Protein AF-A0AA38GBK7-F1 (afdb_monomer)

Structure (mmCIF, N/CA/C/O backbone):
data_AF-A0AA38GBK7-F1
#
_entry.id   AF-A0AA38GBK7-F1
#
loop_
_atom_site.group_PDB
_atom_site.id
_atom_site.type_symbol
_atom_site.label_atom_id
_atom_site.label_alt_id
_atom_site.label_comp_id
_atom_site.label_asym_id
_atom_site.label_entity_id
_atom_site.label_seq_id
_atom_site.pdbx_PDB_ins_code
_atom_site.Cartn_x
_atom_site.Cartn_y
_atom_site.Cartn_z
_atom_site.occupancy
_atom_site.B_iso_or_equiv
_atom_site.auth_seq_id
_atom_site.auth_comp_id
_atom_site.auth_asym_id
_atom_site.auth_atom_id
_atom_site.pdbx_PDB_model_num
ATOM 1 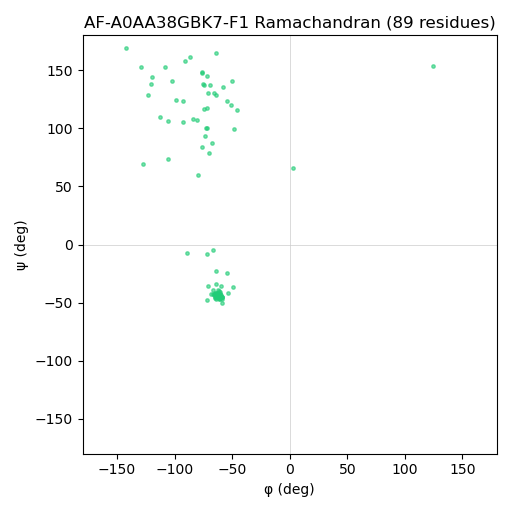N N . GLU A 1 1 ? -27.239 23.853 -23.153 1.00 40.66 1 GLU A N 1
ATOM 2 C CA . GLU A 1 1 ? -25.909 23.219 -23.170 1.00 40.66 1 GLU A CA 1
ATOM 3 C C . GLU A 1 1 ? -26.027 21.870 -22.491 1.00 40.66 1 GLU A C 1
ATOM 5 O O . GLU A 1 1 ? -26.162 21.815 -21.277 1.00 40.66 1 GLU A O 1
ATOM 10 N N . GLU A 1 2 ? -26.106 20.800 -23.277 1.00 44.97 2 GLU A N 1
ATOM 11 C CA . GLU A 1 2 ? -26.116 19.426 -22.769 1.00 44.97 2 GLU A CA 1
ATOM 12 C C . GLU A 1 2 ? -24.682 18.893 -22.749 1.00 44.97 2 GLU A C 1
ATOM 14 O O . GLU A 1 2 ? -23.998 18.886 -23.775 1.00 44.97 2 GLU A O 1
ATOM 19 N N . ALA A 1 3 ? -24.226 18.459 -21.575 1.00 49.66 3 ALA A N 1
ATOM 20 C CA . ALA A 1 3 ? -22.967 17.752 -21.401 1.00 49.66 3 ALA A CA 1
ATOM 21 C C . ALA A 1 3 ? -23.124 16.312 -21.913 1.00 49.66 3 ALA A C 1
ATOM 23 O O . ALA A 1 3 ? -23.916 15.543 -21.373 1.00 49.66 3 ALA A O 1
ATOM 24 N N . LYS A 1 4 ? -22.374 15.938 -22.955 1.00 59.72 4 LYS A N 1
ATOM 25 C CA . LYS A 1 4 ? -22.225 14.531 -23.345 1.00 59.72 4 LYS A CA 1
ATOM 26 C C . LYS A 1 4 ? -21.182 13.879 -22.442 1.00 59.72 4 LYS A C 1
ATOM 28 O O . LYS A 1 4 ? -19.991 14.156 -22.577 1.00 59.72 4 LYS A O 1
ATOM 33 N N . GLU A 1 5 ? -21.644 13.034 -21.530 1.00 54.62 5 GLU A N 1
ATOM 34 C CA . GLU A 1 5 ? -20.809 12.063 -20.825 1.00 54.62 5 GLU A CA 1
ATOM 35 C C . GLU A 1 5 ? -20.257 11.061 -21.854 1.00 54.62 5 GLU A C 1
ATOM 37 O O . GLU A 1 5 ? -21.000 10.548 -22.691 1.00 54.62 5 GLU A O 1
ATOM 42 N N . LEU A 1 6 ? -18.941 10.844 -21.853 1.00 60.94 6 LEU A N 1
ATOM 43 C CA . LEU A 1 6 ? -18.299 9.804 -22.655 1.00 60.94 6 LEU A CA 1
ATOM 44 C C . LEU A 1 6 ? -18.048 8.599 -21.751 1.00 60.94 6 LEU A C 1
ATOM 46 O O . LEU A 1 6 ? -17.378 8.730 -20.725 1.00 60.94 6 LEU A O 1
ATOM 50 N N . ASP A 1 7 ? -18.562 7.439 -22.153 1.00 48.53 7 ASP A N 1
ATOM 51 C CA . ASP A 1 7 ? -18.279 6.163 -21.502 1.00 48.53 7 ASP A CA 1
ATOM 52 C C . ASP A 1 7 ? -16.764 5.878 -21.510 1.00 48.53 7 ASP A C 1
ATOM 54 O O . ASP A 1 7 ? -16.104 6.051 -22.544 1.00 48.53 7 ASP A O 1
ATOM 58 N N . PRO A 1 8 ? -16.169 5.417 -20.394 1.00 52.41 8 PRO A N 1
ATOM 59 C CA . PRO A 1 8 ? -14.793 4.954 -20.405 1.00 52.41 8 PRO A CA 1
ATOM 60 C C . PRO A 1 8 ? -14.728 3.602 -21.125 1.00 52.41 8 PRO A C 1
ATOM 62 O O . PRO A 1 8 ? -15.014 2.559 -20.538 1.00 52.41 8 PRO A O 1
ATOM 65 N N . VAL A 1 9 ? -14.315 3.612 -22.395 1.00 50.59 9 VAL A N 1
ATOM 66 C CA . VAL A 1 9 ? -13.931 2.399 -23.133 1.00 50.59 9 VAL A CA 1
ATOM 67 C C . VAL A 1 9 ? -12.644 1.858 -22.512 1.00 50.59 9 VAL A C 1
ATOM 69 O O . VAL A 1 9 ? -11.532 2.210 -22.900 1.00 50.59 9 VAL A O 1
ATOM 72 N N . VAL A 1 10 ? -12.806 1.031 -21.486 1.00 53.66 10 VAL A N 1
ATOM 73 C CA . VAL A 1 10 ? -11.761 0.155 -20.9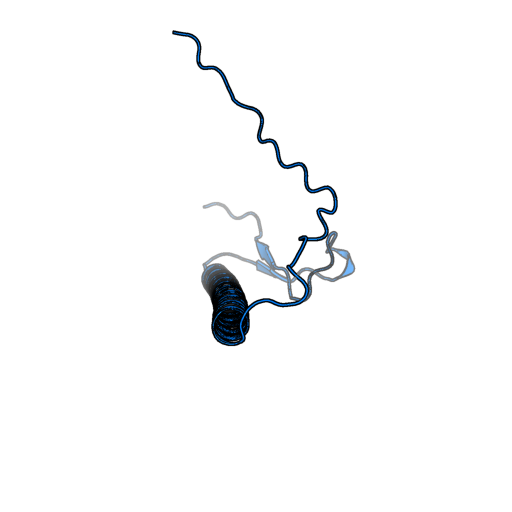66 1.00 53.66 10 VAL A CA 1
ATOM 74 C C . VAL A 1 10 ? -12.117 -1.257 -21.409 1.00 53.66 10 VAL A C 1
ATOM 76 O O . VAL A 1 10 ? -12.550 -2.084 -20.610 1.00 53.66 10 VAL A O 1
ATOM 79 N N . ASP A 1 11 ? -11.931 -1.532 -22.699 1.00 38.09 11 ASP A N 1
ATOM 80 C CA . ASP A 1 11 ? -11.862 -2.907 -23.183 1.00 38.09 11 ASP A CA 1
ATOM 81 C C . ASP A 1 11 ? -10.489 -3.479 -22.810 1.00 38.09 11 ASP A C 1
ATOM 83 O O . ASP A 1 11 ? -9.517 -3.457 -23.562 1.00 38.09 11 ASP A O 1
ATOM 87 N N . CYS A 1 12 ? -10.406 -3.975 -21.576 1.00 38.09 12 CYS A N 1
ATOM 88 C CA . CYS A 1 12 ? -9.340 -4.851 -21.100 1.00 38.09 12 CYS A CA 1
ATOM 89 C C . CYS A 1 12 ? -9.602 -6.288 -21.577 1.00 38.09 12 CYS A C 1
ATOM 91 O O . CYS A 1 12 ? -9.764 -7.200 -20.768 1.00 38.09 12 CYS A O 1
ATOM 93 N N . SER A 1 13 ? -9.664 -6.508 -22.886 1.00 43.50 13 SER A N 1
ATOM 94 C CA . SER A 1 13 ? -9.659 -7.852 -23.464 1.00 43.50 13 SER A CA 1
ATOM 95 C C . SER A 1 13 ? -8.295 -8.097 -24.085 1.00 43.50 13 SER A C 1
ATOM 97 O O . SER A 1 13 ? -7.986 -7.493 -25.103 1.00 43.50 13 SER A O 1
ATOM 99 N N . GLU A 1 14 ? -7.489 -8.929 -23.418 1.00 48.94 14 GLU A N 1
ATOM 100 C CA . GLU A 1 14 ? -6.239 -9.571 -23.859 1.00 48.94 14 GLU A CA 1
ATOM 101 C C . GLU A 1 14 ? -5.729 -9.206 -25.265 1.00 48.94 14 GLU A C 1
ATOM 103 O O . GLU A 1 14 ? -5.590 -10.055 -26.147 1.00 48.94 14 GLU A O 1
ATOM 108 N N . GLU A 1 15 ? -5.330 -7.954 -25.474 1.00 45.56 15 GLU A N 1
ATOM 109 C CA . GLU A 1 15 ? -4.432 -7.644 -26.567 1.00 45.56 15 GLU A CA 1
ATOM 110 C C . GLU A 1 15 ? -3.073 -8.177 -26.135 1.00 45.56 15 GLU A C 1
ATOM 112 O O . GLU A 1 15 ? -2.304 -7.522 -25.425 1.00 45.56 15 GLU A O 1
ATOM 117 N N . LYS A 1 16 ? -2.774 -9.421 -26.531 1.00 51.84 16 LYS A N 1
ATOM 118 C CA . LYS A 1 16 ? -1.390 -9.859 -26.685 1.00 51.84 16 LYS A CA 1
ATOM 119 C C . LYS A 1 16 ? -0.716 -8.775 -27.506 1.00 51.84 16 LYS A C 1
ATOM 121 O O . LYS A 1 16 ? -0.890 -8.737 -28.721 1.00 51.84 16 LYS A O 1
ATOM 126 N N . ALA A 1 17 ? 0.010 -7.890 -26.826 1.00 57.06 17 ALA A N 1
ATOM 127 C CA . ALA A 1 17 ? 0.819 -6.878 -27.464 1.00 57.06 17 ALA A CA 1
ATOM 128 C C . ALA A 1 17 ? 1.586 -7.592 -28.575 1.00 57.06 17 ALA A C 1
ATOM 130 O O . ALA A 1 17 ? 2.354 -8.519 -28.300 1.00 57.06 17 ALA A O 1
ATOM 131 N N . ILE A 1 18 ? 1.314 -7.226 -29.828 1.00 60.62 18 ILE A N 1
ATOM 132 C CA . ILE A 1 18 ? 2.064 -7.713 -30.980 1.00 60.62 18 ILE A CA 1
ATOM 133 C C . ILE A 1 18 ? 3.430 -7.044 -30.849 1.00 60.62 18 ILE A C 1
ATOM 135 O O . ILE A 1 18 ? 3.702 -5.998 -31.430 1.00 60.62 18 ILE A O 1
ATOM 139 N N . VAL A 1 19 ? 4.267 -7.583 -29.964 1.00 63.00 19 VAL A N 1
ATOM 140 C CA . VAL A 1 19 ? 5.648 -7.157 -29.820 1.00 63.00 19 VAL A CA 1
ATOM 141 C C . VAL A 1 19 ? 6.338 -7.686 -31.071 1.00 63.00 19 VAL A C 1
ATOM 143 O O . VAL A 1 19 ? 6.354 -8.905 -31.262 1.00 63.00 19 VAL A O 1
ATOM 146 N N . PRO A 1 20 ? 6.892 -6.822 -31.939 1.00 67.38 20 PRO A N 1
ATOM 147 C CA . PRO A 1 20 ? 7.670 -7.292 -33.072 1.00 67.38 20 PRO A CA 1
ATOM 148 C C . PRO A 1 20 ? 8.764 -8.212 -32.532 1.00 67.38 20 PRO A C 1
ATOM 150 O O . PRO A 1 20 ? 9.528 -7.818 -31.643 1.00 67.38 20 PRO A O 1
ATOM 153 N N . SER A 1 21 ? 8.809 -9.447 -33.031 1.00 68.25 21 SER A N 1
ATOM 154 C CA . SER A 1 21 ? 9.718 -10.497 -32.555 1.00 68.25 21 SER A CA 1
ATOM 155 C C . SER A 1 21 ? 11.185 -10.054 -32.587 1.00 68.25 21 SER A C 1
ATOM 157 O O . SER A 1 21 ? 11.985 -10.499 -31.760 1.00 68.25 21 SER A O 1
ATOM 159 N N . ASP A 1 22 ? 11.522 -9.087 -33.448 1.00 72.94 22 ASP A N 1
ATOM 160 C CA . ASP A 1 22 ? 12.860 -8.524 -33.537 1.00 72.94 22 ASP A CA 1
ATOM 161 C C . ASP A 1 22 ? 12.918 -6.991 -33.433 1.00 72.94 22 ASP A C 1
ATOM 163 O O . ASP A 1 22 ? 13.227 -6.263 -34.374 1.00 72.94 22 ASP A O 1
ATOM 167 N N . LEU A 1 23 ? 12.631 -6.465 -32.238 1.00 81.31 23 LEU A N 1
ATOM 168 C CA . LEU A 1 23 ? 12.979 -5.080 -31.916 1.00 81.31 23 LEU A CA 1
ATOM 169 C C . LEU A 1 23 ? 14.508 -4.909 -31.782 1.00 81.31 23 LEU A C 1
ATOM 171 O O . LEU A 1 23 ? 15.152 -5.701 -31.079 1.00 81.31 23 LEU A O 1
ATOM 175 N N . PRO A 1 24 ? 15.094 -3.826 -32.329 1.00 90.69 24 PRO A N 1
ATOM 176 C CA . PRO A 1 24 ? 16.495 -3.486 -32.113 1.00 90.69 24 PRO A CA 1
ATOM 177 C C . PRO A 1 24 ? 16.876 -3.486 -30.627 1.00 90.69 24 PRO A C 1
ATOM 179 O O . PRO A 1 24 ? 16.142 -2.970 -29.777 1.00 90.69 24 PRO A O 1
ATOM 182 N N . ARG A 1 25 ? 18.076 -3.989 -30.301 1.00 88.06 25 ARG A N 1
ATOM 183 C CA . ARG A 1 25 ? 18.586 -4.117 -28.916 1.00 88.06 25 ARG A CA 1
ATOM 184 C C . ARG A 1 25 ? 18.448 -2.832 -28.092 1.00 88.06 25 ARG A C 1
ATOM 186 O O . ARG A 1 25 ? 18.156 -2.884 -26.898 1.00 88.06 25 ARG A O 1
ATOM 193 N N . ARG A 1 26 ? 18.634 -1.668 -28.723 1.00 90.12 26 ARG A N 1
ATOM 194 C CA . ARG A 1 26 ? 18.484 -0.353 -28.076 1.00 90.12 26 ARG A CA 1
ATOM 195 C C . ARG A 1 26 ? 17.056 -0.110 -27.578 1.00 90.12 26 ARG A C 1
ATOM 197 O O . ARG A 1 26 ? 16.896 0.448 -26.498 1.00 90.12 26 ARG A O 1
ATOM 204 N N . ILE A 1 27 ? 16.045 -0.529 -28.338 1.00 89.88 27 ILE A N 1
ATOM 205 C CA . ILE A 1 27 ? 14.631 -0.383 -27.975 1.00 89.88 27 ILE A CA 1
ATOM 206 C C . ILE A 1 27 ? 14.293 -1.351 -26.841 1.00 89.88 27 ILE A C 1
ATOM 208 O O . ILE A 1 27 ? 13.802 -0.897 -25.814 1.00 89.88 27 ILE A O 1
ATOM 212 N N . LYS A 1 28 ? 14.683 -2.631 -26.962 1.00 90.31 28 LYS A N 1
ATOM 213 C CA . LYS A 1 28 ? 14.517 -3.651 -25.904 1.00 90.31 28 LYS A CA 1
ATOM 214 C C . LYS A 1 28 ? 15.113 -3.197 -24.561 1.00 90.31 28 LYS A C 1
ATOM 216 O O . LYS A 1 28 ? 14.504 -3.359 -23.510 1.00 90.31 28 LYS A O 1
ATOM 221 N N . LYS A 1 29 ? 16.297 -2.571 -24.588 1.00 91.75 29 LYS A N 1
ATOM 222 C CA . LYS A 1 29 ? 16.937 -2.029 -23.378 1.00 91.75 29 LYS A CA 1
ATOM 223 C C . LYS A 1 29 ? 16.149 -0.864 -22.773 1.00 91.75 29 LYS A C 1
AT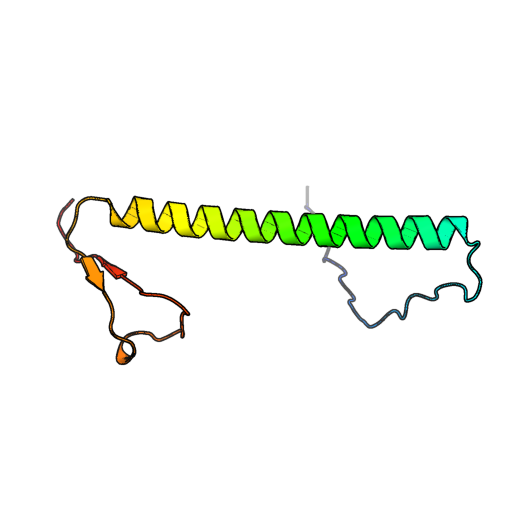OM 225 O O . LYS A 1 29 ? 16.015 -0.796 -21.556 1.00 91.75 29 LYS A O 1
ATOM 230 N N . LYS A 1 30 ? 15.648 0.055 -23.605 1.00 93.81 30 LYS A N 1
ATOM 231 C CA . LYS A 1 30 ? 14.850 1.200 -23.141 1.00 93.81 30 LYS A CA 1
ATOM 232 C C . LYS A 1 30 ? 13.517 0.757 -22.544 1.00 93.81 30 LYS A C 1
ATOM 234 O O . LYS A 1 30 ? 13.156 1.250 -21.484 1.00 93.81 30 LYS A O 1
ATOM 239 N N . THR A 1 31 ? 12.819 -0.180 -23.183 1.00 92.44 31 THR A N 1
ATOM 240 C CA . THR A 1 31 ? 11.548 -0.708 -22.669 1.00 92.44 31 THR A CA 1
ATOM 241 C C . THR A 1 31 ? 11.751 -1.452 -21.354 1.00 92.44 31 THR A C 1
ATOM 243 O O . THR A 1 31 ? 11.038 -1.175 -20.397 1.00 92.44 31 THR A O 1
ATOM 246 N N . ALA A 1 32 ? 12.768 -2.314 -21.255 1.00 92.62 32 ALA A N 1
ATOM 247 C CA . ALA A 1 32 ? 13.096 -2.999 -20.004 1.00 92.62 32 ALA A CA 1
ATOM 248 C C . ALA A 1 32 ? 13.431 -2.014 -18.869 1.00 92.62 32 ALA A C 1
ATOM 250 O O . ALA A 1 32 ? 12.948 -2.174 -17.750 1.00 92.62 32 ALA A O 1
ATOM 251 N N . ALA A 1 33 ? 14.214 -0.969 -19.160 1.00 95.19 33 ALA A N 1
ATOM 252 C CA . ALA A 1 33 ? 14.522 0.075 -18.184 1.00 95.19 33 ALA A CA 1
ATOM 253 C C . ALA A 1 33 ? 13.262 0.839 -17.735 1.00 95.19 33 ALA A C 1
ATOM 255 O O . ALA A 1 33 ? 13.087 1.056 -16.540 1.00 95.19 33 ALA A O 1
ATOM 256 N N . ALA A 1 34 ? 12.367 1.186 -18.666 1.00 96.06 34 ALA A N 1
ATOM 257 C CA . ALA A 1 34 ? 11.118 1.879 -18.355 1.00 96.06 34 ALA A CA 1
ATOM 258 C C . ALA A 1 34 ? 10.167 1.026 -17.497 1.00 96.06 34 ALA A C 1
ATOM 260 O O . ALA A 1 34 ? 9.589 1.534 -16.538 1.00 96.06 34 ALA A O 1
ATOM 261 N N . TYR A 1 35 ? 10.031 -0.271 -17.792 1.00 96.69 35 TYR A N 1
ATOM 262 C CA . TYR A 1 35 ? 9.217 -1.178 -16.977 1.00 96.69 35 TYR A CA 1
ATOM 263 C C . TYR A 1 35 ? 9.776 -1.346 -15.567 1.00 96.69 35 TYR A C 1
ATOM 265 O O . TYR A 1 35 ? 9.016 -1.281 -14.603 1.00 96.69 35 TYR A O 1
ATOM 273 N N . LYS A 1 36 ? 11.100 -1.483 -15.441 1.00 97.44 36 LYS A N 1
ATOM 274 C CA . LYS A 1 36 ? 11.766 -1.541 -14.137 1.00 97.44 36 LYS A CA 1
ATOM 275 C C . LYS A 1 36 ? 11.526 -0.263 -13.329 1.00 97.44 36 LYS A C 1
ATOM 277 O O . LYS A 1 36 ? 11.151 -0.330 -12.165 1.00 97.44 36 LYS A O 1
ATOM 282 N N . GLU A 1 37 ? 11.683 0.903 -13.951 1.00 97.25 37 GLU A N 1
ATOM 283 C CA . GLU A 1 37 ? 11.419 2.181 -13.285 1.00 97.25 37 GLU A CA 1
ATOM 284 C C . GLU A 1 37 ? 9.951 2.310 -12.848 1.00 97.25 37 GLU A C 1
ATOM 286 O O . GLU A 1 37 ? 9.655 2.801 -11.757 1.00 97.25 37 GLU A O 1
ATOM 291 N N . LEU A 1 38 ? 9.012 1.856 -13.679 1.00 97.75 38 LEU A N 1
ATOM 292 C CA . LEU A 1 38 ? 7.589 1.857 -13.352 1.00 97.75 38 LEU A CA 1
ATOM 293 C C . LEU A 1 38 ? 7.279 0.944 -12.160 1.00 97.75 38 LEU A C 1
ATOM 295 O O . LEU A 1 38 ? 6.509 1.334 -11.281 1.00 97.75 38 LEU A O 1
ATOM 299 N N . GLU A 1 39 ? 7.888 -0.237 -12.101 1.00 97.38 39 GLU A N 1
ATOM 300 C CA . GLU A 1 39 ? 7.782 -1.144 -10.958 1.00 97.38 39 GLU A CA 1
ATOM 301 C C . GLU A 1 39 ? 8.345 -0.505 -9.681 1.00 97.38 39 GLU A C 1
ATOM 303 O O . GLU A 1 39 ? 7.667 -0.477 -8.653 1.00 97.38 39 GLU A O 1
ATOM 308 N N . GLU A 1 40 ? 9.531 0.102 -9.753 1.00 98.12 40 GLU A N 1
ATOM 309 C CA . GLU A 1 40 ? 10.147 0.811 -8.625 1.00 98.12 40 GLU A CA 1
ATOM 310 C C . GLU A 1 40 ? 9.280 1.981 -8.134 1.00 98.12 40 GLU A C 1
ATOM 312 O O . GLU A 1 40 ? 9.124 2.180 -6.926 1.00 98.12 40 GLU A O 1
ATOM 317 N N . ARG A 1 41 ? 8.666 2.743 -9.049 1.00 98.19 41 ARG A N 1
ATOM 318 C CA . ARG A 1 41 ? 7.722 3.816 -8.699 1.00 98.19 41 ARG A CA 1
ATOM 319 C C . ARG A 1 41 ? 6.482 3.264 -8.006 1.00 98.19 41 ARG A C 1
ATOM 321 O O . ARG A 1 41 ? 6.100 3.798 -6.966 1.00 98.19 41 ARG A O 1
ATOM 328 N N . LYS A 1 42 ? 5.879 2.195 -8.536 1.00 98.12 42 LYS A N 1
ATOM 329 C CA . LYS A 1 42 ? 4.722 1.532 -7.912 1.00 98.12 42 LYS A CA 1
ATOM 330 C C . LYS A 1 42 ? 5.059 1.033 -6.510 1.00 98.12 42 LYS A C 1
ATOM 332 O O . LYS A 1 42 ? 4.301 1.288 -5.576 1.00 98.12 42 LYS A O 1
ATOM 337 N N . LYS A 1 43 ? 6.217 0.389 -6.351 1.00 98.19 43 LYS A N 1
ATOM 338 C CA . LYS A 1 43 ? 6.707 -0.089 -5.056 1.00 98.19 43 LYS A CA 1
ATOM 339 C C . LYS A 1 43 ? 6.852 1.060 -4.058 1.00 98.19 43 LYS A C 1
ATOM 341 O O . LYS A 1 43 ? 6.280 0.988 -2.975 1.00 98.19 43 LYS A O 1
ATOM 346 N N . ARG A 1 44 ? 7.523 2.148 -4.450 1.00 98.12 44 ARG A N 1
ATOM 347 C CA . ARG A 1 44 ? 7.716 3.327 -3.593 1.00 98.12 44 ARG A CA 1
ATOM 348 C C . ARG A 1 44 ? 6.390 3.961 -3.175 1.00 98.12 44 ARG A C 1
ATOM 350 O O . ARG A 1 44 ? 6.227 4.330 -2.019 1.00 98.12 44 ARG A O 1
ATOM 357 N N . VAL A 1 45 ? 5.434 4.085 -4.098 1.00 98.06 45 VAL A N 1
ATOM 358 C CA . VAL A 1 45 ? 4.101 4.623 -3.784 1.00 98.06 45 VAL A CA 1
ATOM 359 C C . VAL A 1 45 ? 3.390 3.741 -2.761 1.00 98.06 45 VAL A C 1
ATOM 361 O O . VAL A 1 45 ? 2.873 4.266 -1.779 1.00 98.06 45 VAL A O 1
ATOM 364 N N . ASN A 1 46 ? 3.412 2.420 -2.942 1.00 98.00 46 ASN A N 1
ATOM 365 C CA . ASN A 1 46 ? 2.793 1.488 -2.001 1.00 98.00 46 ASN A CA 1
ATOM 366 C C . ASN A 1 46 ? 3.448 1.551 -0.608 1.00 98.00 46 ASN A C 1
ATOM 368 O O . ASN A 1 46 ? 2.755 1.617 0.403 1.00 98.00 46 ASN A O 1
ATOM 372 N N . GLU A 1 47 ? 4.781 1.595 -0.541 1.00 97.62 47 GLU A N 1
ATOM 373 C CA . GLU A 1 47 ? 5.523 1.761 0.718 1.00 97.62 47 GLU A CA 1
ATOM 374 C C . GLU A 1 47 ? 5.136 3.061 1.436 1.00 97.62 47 GLU A C 1
ATOM 376 O O . GLU A 1 47 ? 4.841 3.046 2.633 1.00 97.62 47 GLU A O 1
ATOM 381 N N . MET A 1 48 ? 5.054 4.174 0.701 1.00 97.94 48 MET A N 1
ATOM 382 C CA . MET A 1 48 ? 4.632 5.464 1.250 1.00 97.94 48 MET A CA 1
ATOM 383 C C . MET A 1 48 ? 3.176 5.446 1.721 1.00 97.94 48 MET A C 1
ATOM 385 O O . MET A 1 48 ? 2.877 5.953 2.800 1.00 97.94 48 MET A O 1
ATOM 389 N N . GLN A 1 49 ? 2.266 4.841 0.956 1.00 97.25 49 GLN A N 1
ATOM 390 C CA . GLN A 1 49 ? 0.863 4.688 1.349 1.00 97.25 49 GLN A CA 1
ATOM 391 C C . GLN A 1 49 ? 0.724 3.863 2.631 1.00 97.25 49 GLN A C 1
ATOM 393 O O . GLN A 1 49 ? -0.040 4.239 3.520 1.00 97.25 49 GLN A O 1
ATOM 398 N N . ASN A 1 50 ? 1.485 2.775 2.753 1.00 95.81 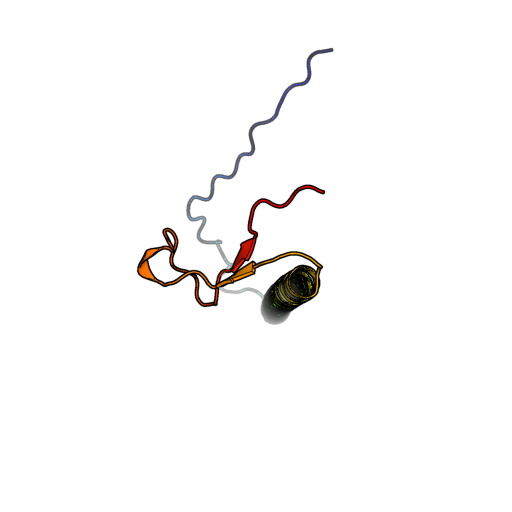50 ASN A N 1
ATOM 399 C CA . ASN A 1 50 ? 1.507 1.951 3.958 1.00 95.81 50 ASN A CA 1
ATOM 400 C C . ASN A 1 50 ? 2.042 2.739 5.158 1.00 95.81 50 ASN A C 1
ATOM 402 O O . ASN A 1 50 ? 1.404 2.755 6.207 1.00 95.81 50 ASN A O 1
ATOM 406 N N . MET A 1 51 ? 3.141 3.476 4.985 1.00 97.12 51 MET A N 1
ATOM 407 C CA . MET A 1 51 ? 3.706 4.312 6.045 1.00 97.12 51 MET A CA 1
ATOM 408 C C . MET A 1 51 ? 2.727 5.396 6.507 1.00 97.12 51 MET A C 1
ATOM 410 O O . MET A 1 51 ? 2.550 5.594 7.707 1.00 97.12 51 MET A O 1
ATOM 414 N N . VAL A 1 52 ? 2.060 6.083 5.576 1.00 96.94 52 VAL A N 1
ATOM 415 C CA . VAL A 1 52 ? 1.051 7.099 5.908 1.00 96.94 52 VAL A CA 1
ATOM 416 C C . VAL A 1 52 ? -0.119 6.473 6.666 1.00 96.94 52 VAL A C 1
ATOM 418 O O . VAL A 1 52 ? -0.533 7.034 7.679 1.00 96.94 52 VAL A O 1
ATOM 421 N N . ARG A 1 53 ? -0.607 5.306 6.227 1.00 93.94 53 ARG A N 1
ATOM 422 C CA . ARG A 1 53 ? -1.689 4.568 6.900 1.00 93.94 53 ARG A CA 1
ATOM 423 C C . ARG A 1 53 ? -1.307 4.174 8.331 1.00 93.94 53 ARG A C 1
ATOM 425 O O . ARG A 1 53 ? -2.102 4.339 9.254 1.00 93.94 53 ARG A O 1
ATOM 432 N N . ASP A 1 54 ? -0.082 3.704 8.534 1.00 93.62 54 ASP A N 1
ATOM 433 C CA . ASP A 1 54 ? 0.409 3.330 9.861 1.00 93.62 54 ASP A CA 1
ATOM 434 C C . ASP A 1 54 ? 0.579 4.555 10.764 1.00 93.62 54 ASP A C 1
ATOM 436 O O . ASP A 1 54 ? 0.206 4.535 11.940 1.00 93.62 54 ASP A O 1
ATOM 440 N N . MET A 1 55 ? 1.120 5.648 10.222 1.00 95.81 55 MET A N 1
ATOM 441 C CA . MET A 1 55 ? 1.308 6.894 10.961 1.00 95.81 55 MET A CA 1
ATOM 442 C C . MET A 1 55 ? -0.026 7.549 11.329 1.00 95.81 55 MET A C 1
ATOM 444 O O . MET A 1 55 ? -0.159 8.043 12.452 1.00 95.81 55 MET A O 1
ATOM 448 N N . SER A 1 56 ? -1.025 7.522 10.441 1.00 93.88 56 SER A N 1
ATOM 449 C CA . SER A 1 56 ? -2.364 8.039 10.739 1.00 93.88 56 SER A CA 1
ATOM 450 C C . SER A 1 56 ? -3.034 7.227 11.844 1.00 93.88 56 SER A C 1
ATOM 452 O O . SER A 1 56 ? -3.502 7.814 12.818 1.00 93.88 56 SER A O 1
ATOM 454 N N . LEU A 1 57 ? -2.976 5.891 11.772 1.00 91.06 57 LEU A N 1
ATOM 455 C CA . LEU A 1 57 ? -3.502 5.014 12.819 1.00 91.06 57 LEU A CA 1
ATOM 456 C C . LEU A 1 57 ? -2.831 5.286 14.171 1.00 91.06 57 LEU A C 1
ATOM 458 O O . LEU A 1 57 ? -3.512 5.436 15.185 1.00 91.06 57 LEU A O 1
ATOM 462 N N . ARG A 1 58 ? -1.496 5.390 14.208 1.00 92.44 58 ARG A N 1
ATOM 463 C CA . ARG A 1 58 ? -0.756 5.715 15.442 1.00 92.44 58 ARG A CA 1
ATOM 464 C C . ARG A 1 58 ? -1.200 7.056 16.018 1.00 92.44 58 ARG A C 1
ATOM 466 O O . ARG A 1 58 ? -1.463 7.141 17.217 1.00 92.44 58 ARG A O 1
ATOM 473 N N . LYS A 1 59 ? -1.329 8.080 15.171 1.00 94.44 59 LYS A N 1
ATOM 474 C CA . LYS A 1 59 ? -1.776 9.418 15.576 1.00 94.44 59 LYS A CA 1
ATOM 475 C C . LYS A 1 59 ? -3.192 9.396 16.150 1.00 94.44 59 LYS A C 1
ATOM 477 O O . LYS A 1 59 ? -3.422 9.981 17.205 1.00 94.44 59 LYS A O 1
ATOM 482 N N . GLU A 1 60 ? -4.121 8.701 15.501 1.00 91.50 60 GLU A N 1
ATOM 483 C CA . GLU A 1 60 ? -5.496 8.544 15.989 1.00 91.50 60 GLU A CA 1
ATOM 484 C C . GLU A 1 60 ? -5.542 7.800 17.325 1.00 91.50 60 GLU A C 1
ATOM 486 O O . GLU A 1 60 ? -6.247 8.208 18.246 1.00 91.50 60 GLU A O 1
ATOM 491 N N . LEU A 1 61 ? -4.740 6.744 17.477 1.00 91.81 61 LEU A N 1
ATOM 492 C CA . LEU A 1 61 ? -4.643 5.999 18.727 1.00 91.81 61 LEU A CA 1
ATOM 493 C C . LEU A 1 61 ? -4.076 6.849 19.871 1.00 91.81 61 LEU A C 1
ATOM 495 O O . LEU A 1 61 ? -4.487 6.654 21.013 1.00 91.81 61 LEU A O 1
ATOM 499 N N . MET A 1 62 ? -3.159 7.774 19.609 1.00 91.31 62 MET A N 1
ATOM 500 C CA . MET A 1 62 ? -2.639 8.690 20.633 1.00 91.31 62 MET A CA 1
ATOM 501 C C . MET A 1 62 ? -3.652 9.768 21.060 1.00 91.31 62 MET A C 1
ATOM 503 O O . MET A 1 62 ? -3.394 10.496 22.018 1.00 91.31 62 MET A O 1
ATOM 507 N N . GLY A 1 63 ? -4.796 9.878 20.376 1.00 88.69 63 GLY A N 1
ATOM 508 C CA . GLY A 1 63 ? -5.877 10.792 20.732 1.00 88.69 63 GLY A CA 1
ATOM 509 C C . GLY A 1 63 ? -6.536 10.481 22.084 1.00 88.69 63 GLY A C 1
ATOM 510 O O . GLY A 1 63 ? -6.385 9.402 22.658 1.00 88.69 63 GLY A O 1
ATOM 511 N N . LYS A 1 64 ? -7.295 11.457 22.595 1.00 84.69 64 LYS A N 1
ATOM 512 C CA . LYS A 1 64 ? -8.104 11.314 23.816 1.00 84.69 64 LYS A CA 1
ATOM 513 C C . LYS A 1 64 ? -9.375 10.505 23.523 1.00 84.69 64 LYS A C 1
ATOM 515 O O . LYS A 1 64 ? -9.934 10.606 22.435 1.00 84.69 64 LYS A O 1
ATOM 520 N N . GLY A 1 65 ? -9.839 9.753 24.518 1.00 87.62 65 GLY A N 1
ATOM 521 C CA . GLY A 1 65 ? -11.053 8.934 24.453 1.00 87.62 65 GLY A CA 1
ATOM 522 C C . GLY A 1 65 ? -10.787 7.468 24.796 1.00 87.62 65 GLY A C 1
ATOM 523 O O . GLY A 1 65 ? -9.672 6.957 24.648 1.00 87.62 65 GLY A O 1
ATOM 524 N N . ARG A 1 66 ? -11.805 6.759 25.287 1.00 89.50 66 ARG A N 1
ATOM 525 C CA . ARG A 1 66 ? -11.650 5.355 25.700 1.00 89.50 66 ARG A CA 1
ATOM 526 C C . ARG A 1 66 ? -11.780 4.397 24.506 1.00 89.50 66 ARG A C 1
ATOM 528 O O . ARG A 1 66 ? -12.881 4.162 24.003 1.00 89.50 66 ARG A O 1
ATOM 535 N N . LYS A 1 67 ? -10.665 3.792 24.066 1.00 92.00 67 LYS A N 1
ATOM 536 C CA . LYS A 1 67 ? -10.648 2.644 23.120 1.00 92.00 67 LYS A CA 1
ATOM 537 C C . LYS A 1 67 ? -10.684 1.315 23.841 1.00 92.00 67 LYS A C 1
ATOM 539 O O . LYS A 1 67 ? -10.186 1.179 24.956 1.00 92.00 67 LYS A O 1
ATOM 544 N N . ARG A 1 68 ? -11.123 0.298 23.105 1.00 92.19 68 ARG A N 1
ATOM 545 C CA . ARG A 1 68 ? -10.708 -1.091 23.320 1.00 92.19 68 ARG A CA 1
ATOM 546 C C . ARG A 1 68 ? -10.227 -1.721 22.011 1.00 92.19 68 ARG A C 1
ATOM 548 O O . ARG A 1 68 ? -10.683 -1.321 20.940 1.00 92.19 68 ARG A O 1
ATOM 555 N N . LYS A 1 69 ? -9.338 -2.709 22.114 1.00 91.88 69 LYS A N 1
ATOM 556 C CA . LYS A 1 69 ? -8.976 -3.599 21.003 1.00 91.88 69 LYS A CA 1
ATOM 557 C C . LYS A 1 69 ? -10.133 -4.585 20.765 1.00 91.88 69 LYS A C 1
ATOM 559 O O . LYS A 1 69 ? -10.747 -5.039 21.736 1.00 91.88 69 LYS A O 1
ATOM 564 N N . LEU A 1 70 ? -10.478 -4.839 19.506 1.00 92.19 70 LEU A N 1
ATOM 565 C CA . LEU A 1 70 ? -11.445 -5.872 19.124 1.00 92.19 70 LEU A CA 1
ATOM 566 C C . LEU A 1 70 ? -10.787 -7.255 19.216 1.00 92.19 70 LEU A C 1
ATOM 568 O O . LEU A 1 70 ? -9.573 -7.376 19.032 1.00 92.19 70 LEU A O 1
ATOM 572 N N . ARG A 1 71 ? -11.581 -8.276 19.541 1.00 90.44 71 ARG A N 1
ATOM 573 C CA . ARG A 1 71 ? -11.160 -9.684 19.439 1.00 90.44 71 ARG A CA 1
ATOM 574 C C . ARG A 1 71 ? -11.424 -10.199 18.028 1.00 90.44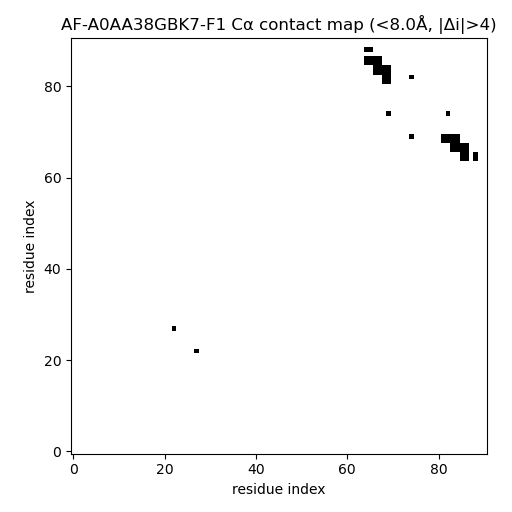 71 ARG A C 1
ATOM 576 O O . ARG A 1 71 ? -12.256 -9.623 17.335 1.00 90.44 71 ARG A O 1
ATOM 583 N N . ASP A 1 72 ? -10.774 -11.292 17.651 1.00 85.31 72 ASP A N 1
ATOM 584 C CA . ASP A 1 72 ? -10.874 -11.851 16.298 1.00 85.31 72 ASP A CA 1
ATOM 585 C C . ASP A 1 72 ? -12.318 -12.244 15.932 1.00 85.31 72 ASP A C 1
ATOM 587 O O . ASP A 1 72 ? -12.756 -11.958 14.824 1.00 85.31 72 ASP A O 1
ATOM 591 N N . ASP A 1 73 ? -13.107 -12.739 16.894 1.00 87.06 73 ASP A N 1
ATOM 592 C CA . ASP A 1 73 ? -14.532 -13.074 16.699 1.00 87.06 73 ASP A CA 1
ATOM 593 C C . ASP A 1 73 ? -15.422 -11.859 16.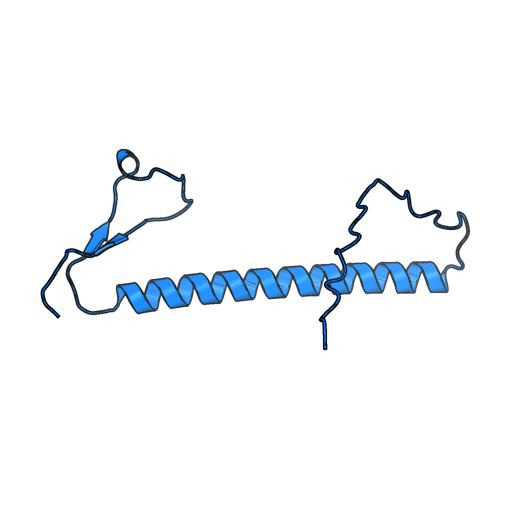368 1.00 87.06 73 ASP A C 1
ATOM 595 O O . ASP A 1 73 ? -16.512 -11.999 15.819 1.00 87.06 73 ASP A O 1
ATOM 599 N N . GLU A 1 74 ? -14.989 -10.645 16.726 1.00 87.50 74 GLU A N 1
ATOM 600 C CA . GLU A 1 74 ? -15.725 -9.403 16.451 1.00 87.50 74 GLU A CA 1
ATOM 601 C C . GLU A 1 74 ? -15.349 -8.795 15.083 1.00 87.50 74 GLU A C 1
ATOM 603 O O . GLU A 1 74 ? -15.948 -7.798 14.664 1.00 87.50 74 GLU A O 1
ATOM 608 N N . ILE A 1 75 ? -14.334 -9.342 14.402 1.00 87.69 75 ILE A N 1
ATOM 609 C CA . ILE A 1 75 ? -13.789 -8.819 13.148 1.00 87.69 75 ILE A CA 1
ATOM 610 C C . ILE A 1 75 ? -14.499 -9.496 11.969 1.00 87.69 75 ILE A C 1
ATOM 612 O O . ILE A 1 75 ? -14.222 -10.636 11.622 1.00 87.69 75 ILE A O 1
ATOM 616 N N . VAL A 1 76 ? -15.396 -8.758 11.312 1.00 84.81 76 VAL A N 1
ATOM 617 C CA . VAL A 1 76 ? -16.145 -9.254 10.138 1.00 84.81 76 VAL A CA 1
ATOM 618 C C . VAL A 1 76 ? -15.247 -9.402 8.905 1.00 84.81 76 VAL A C 1
ATOM 620 O O . VAL A 1 76 ? -15.427 -10.320 8.112 1.00 84.81 76 VAL A O 1
ATOM 623 N N . VAL A 1 77 ? -14.275 -8.498 8.739 1.00 84.94 77 VAL A N 1
ATOM 624 C CA . VAL A 1 77 ? -13.323 -8.518 7.620 1.00 84.94 77 VAL A CA 1
ATOM 625 C C . VAL A 1 77 ? -11.935 -8.832 8.166 1.00 84.94 77 VAL A C 1
ATOM 627 O O . VAL A 1 77 ? -11.354 -7.966 8.834 1.00 84.94 77 VAL A O 1
ATOM 630 N N . PRO A 1 78 ? -11.390 -10.034 7.893 1.00 85.75 78 PRO A N 1
ATOM 631 C CA . PRO A 1 78 ? -10.072 -10.427 8.366 1.00 85.75 78 PRO A CA 1
ATOM 632 C C . PRO A 1 78 ? -9.039 -9.357 8.026 1.00 85.75 78 PRO A C 1
ATOM 634 O O . PRO A 1 78 ? -8.840 -8.995 6.868 1.00 85.75 78 PRO A O 1
ATOM 637 N N . THR A 1 79 ? -8.405 -8.817 9.060 1.00 86.19 79 THR A N 1
ATOM 638 C CA . THR A 1 79 ? -7.384 -7.779 8.936 1.00 86.19 79 THR A CA 1
ATOM 639 C C . THR A 1 79 ? -6.099 -8.315 9.546 1.00 86.19 79 THR A C 1
ATOM 641 O O . THR A 1 79 ? -6.123 -8.929 10.606 1.00 86.19 79 THR A O 1
ATOM 644 N N . SER A 1 80 ? -4.958 -8.061 8.904 1.00 83.81 80 SER A N 1
ATOM 645 C CA . SER A 1 80 ? -3.647 -8.559 9.356 1.00 83.81 80 SER A CA 1
ATOM 646 C C . SER A 1 80 ? -3.169 -7.964 10.694 1.00 83.81 80 SER A C 1
ATOM 648 O O . SER A 1 80 ? -2.103 -8.335 11.181 1.00 83.81 80 SER A O 1
ATOM 650 N N . GLY A 1 81 ? -3.897 -7.008 11.271 1.00 84.94 81 GLY A N 1
ATOM 651 C CA . GLY A 1 81 ? -3.455 -6.224 12.416 1.00 84.94 81 GLY A CA 1
ATOM 652 C C . GLY A 1 81 ? -4.573 -5.919 13.411 1.00 84.94 81 GLY A C 1
ATOM 653 O O . GLY A 1 81 ? -5.752 -6.134 13.128 1.00 84.94 81 GLY A O 1
ATOM 654 N N . PRO A 1 82 ? -4.208 -5.407 14.599 1.00 89.06 82 PRO A N 1
ATOM 655 C CA . PRO A 1 82 ? -5.159 -5.113 15.660 1.00 89.06 82 PRO A CA 1
ATOM 656 C C . PRO A 1 82 ? -6.122 -3.987 15.262 1.00 89.06 82 PRO A C 1
ATOM 658 O O . PRO A 1 82 ? -5.692 -2.902 14.874 1.00 89.06 82 PRO A O 1
ATOM 661 N N . VAL A 1 83 ? -7.423 -4.218 15.448 1.00 92.12 83 VAL A N 1
ATOM 662 C CA . VAL A 1 83 ? -8.474 -3.217 15.208 1.00 92.12 83 VAL A CA 1
ATOM 663 C C . VAL A 1 83 ? -8.953 -2.632 16.536 1.00 92.12 83 VAL A C 1
ATOM 665 O O . VAL A 1 83 ? -9.086 -3.343 17.536 1.00 92.12 83 VAL A O 1
ATOM 668 N N . TYR A 1 84 ? -9.219 -1.326 16.563 1.00 92.00 84 TYR A N 1
ATOM 669 C CA . TYR A 1 84 ? -9.667 -0.607 17.755 1.00 92.00 84 TYR A CA 1
ATOM 670 C C . TYR A 1 84 ? -11.033 0.034 17.529 1.00 92.00 84 TYR A C 1
ATOM 672 O O . TYR A 1 84 ? -11.329 0.532 16.446 1.00 92.00 84 TYR A O 1
ATOM 680 N N . LYS A 1 85 ? -11.854 0.060 18.582 1.00 92.06 85 LYS A N 1
ATOM 681 C CA . LYS A 1 85 ? -13.160 0.728 18.591 1.00 92.06 85 LYS A CA 1
ATOM 682 C C . LYS A 1 85 ? -13.222 1.753 19.717 1.00 92.06 85 LYS A C 1
ATOM 684 O O . LYS A 1 85 ? -12.962 1.416 20.878 1.00 92.06 85 LYS A O 1
ATOM 689 N N . TRP A 1 86 ? -13.611 2.982 19.380 1.00 92.19 86 TRP A N 1
ATOM 690 C CA . TRP A 1 86 ? -13.886 4.039 20.354 1.00 92.19 86 TRP A CA 1
ATOM 691 C C . TRP A 1 86 ? -15.230 3.822 21.050 1.00 92.19 86 TRP A C 1
ATOM 693 O O . TRP A 1 86 ? -16.223 3.442 20.422 1.00 92.19 86 TRP A O 1
ATOM 703 N N . ARG A 1 87 ? -15.274 4.055 22.365 1.00 89.75 87 ARG A N 1
ATOM 704 C CA . ARG A 1 87 ? -16.537 4.156 23.101 1.00 89.75 87 ARG A CA 1
ATOM 705 C C . ARG A 1 87 ? -17.218 5.474 22.734 1.00 89.75 87 ARG A C 1
ATOM 707 O O . ARG A 1 87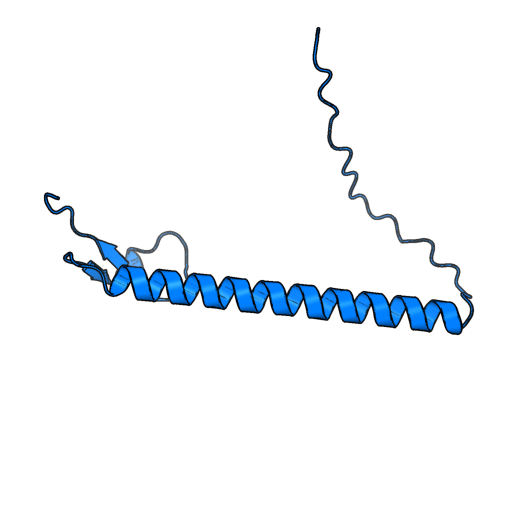 ? -16.562 6.482 22.496 1.00 89.75 87 ARG A O 1
ATOM 714 N N . LYS A 1 88 ? -18.550 5.453 22.674 1.00 84.44 88 LYS A N 1
ATOM 715 C CA . LYS A 1 88 ? -19.350 6.658 22.448 1.00 84.44 88 LYS A CA 1
ATOM 716 C C . LYS A 1 88 ? -19.294 7.508 23.719 1.00 84.44 88 LYS A C 1
ATOM 718 O O . LYS A 1 88 ? -19.976 7.198 24.689 1.00 84.44 88 LYS A O 1
ATOM 723 N N . GLU A 1 89 ? -18.455 8.533 23.711 1.00 80.88 89 GLU A N 1
ATOM 724 C CA . GLU A 1 89 ? -18.336 9.531 24.778 1.00 80.88 89 GLU A CA 1
ATOM 725 C C . GLU A 1 89 ? -18.916 10.866 24.287 1.00 80.88 89 GLU A C 1
ATOM 727 O O . GLU A 1 89 ? -18.978 11.121 23.080 1.00 80.88 89 GLU A O 1
ATO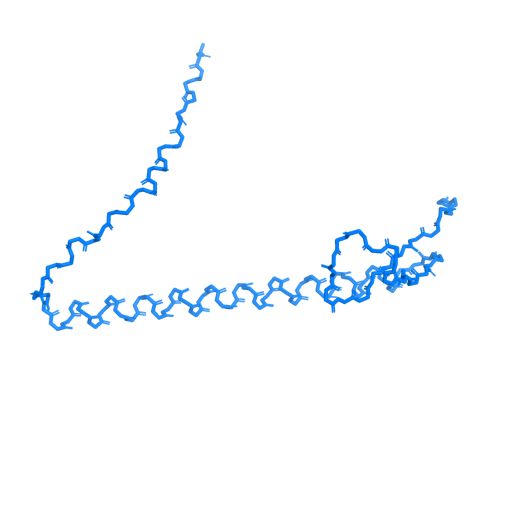M 732 N N . ARG A 1 90 ? -19.413 11.700 25.208 1.00 79.12 90 ARG A N 1
ATOM 733 C CA . ARG A 1 90 ? -19.897 13.043 24.862 1.00 79.12 90 ARG A CA 1
ATOM 734 C C . ARG A 1 90 ? -18.677 13.911 24.520 1.00 79.12 90 ARG A C 1
ATOM 736 O O . ARG A 1 90 ? -17.706 13.877 25.268 1.00 79.12 90 ARG A O 1
ATOM 743 N N . LYS A 1 91 ? -18.726 1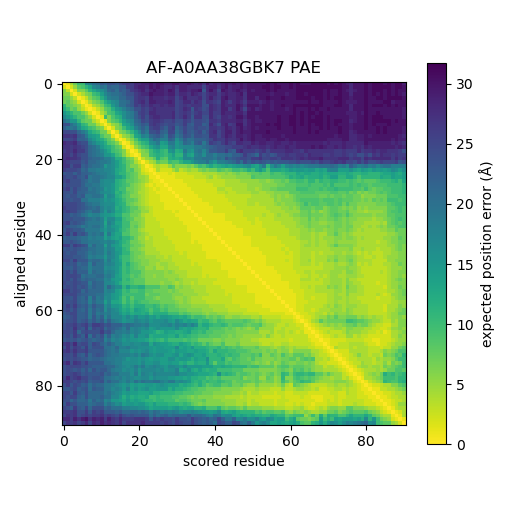4.599 23.375 1.00 68.50 91 LYS A N 1
ATOM 744 C CA . LYS A 1 91 ? -17.669 15.512 22.911 1.00 68.50 91 LYS A CA 1
ATOM 745 C C . LYS A 1 91 ? -17.539 16.732 23.810 1.00 68.50 91 LYS A C 1
ATOM 747 O O . LYS A 1 91 ? -18.600 17.196 24.287 1.00 68.50 91 LYS A O 1
#

Mean predicted aligned error: 12.68 Å

Foldseek 3Di:
DDDDDDDPPPPPDDPPPPDPPDDPPVVVVVVVVVVVVVVVVVVVVVVVVVVVVVVVVVVVVPDDADKDWDDPVVDPDDDPDIDIDGDDDDD

pLDDT: mean 82.16, std 17.67, range [38.09, 98.19]

Organism: Taxus chinensis (NCBI:txid29808)

Nearest PDB structures (foldseek):
  7d5s-assembly1_5D  TM=7.166E-01  e=4.946E-01  Saccharomyces cerevisiae S288C
  6q8i-assembly2_G  TM=3.911E-01  e=7.663E+00  Homo sapiens

Solvent-accessible surface area (backbone atoms only — not comparable to full-atom values): 6070 Å² total; per-residue (Å²): 140,84,83,83,84,75,80,84,86,73,81,85,66,87,72,73,73,85,66,67,94,78,63,57,68,71,55,54,52,50,53,52,50,51,52,51,51,50,51,52,50,52,50,51,51,51,54,49,51,49,51,50,53,51,52,50,51,52,55,58,68,72,46,88,76,61,67,45,76,61,55,75,93,74,50,89,68,90,61,102,61,92,49,73,47,75,59,95,68,88,129

Sequence (91 aa):
EEAKELDPVVDCSEEKAIVPSDLPRRIKKKTAAAYKELEERKKRVNEMQNMVRDMSLRKELMGKGRKRKLRDDEIVVPTSGPVYKWRKERK

Secondary structure (DSSP, 8-state):
----PPP-------------TT--HHHHHHHHHHHHHHHHHHHHHHHHHHHHHHHHHHHHHTSSS-EEEPPGGG-SS--SS--EEE-----

InterPro domains:
  IPR007144 Small-subunit processome, Utp11 [PF03998] (25-91)
  IPR007144 Small-subunit processome, Utp11 [PTHR12838] (15-91)

Radius of gyration: 23.98 Å; Cα contacts (8 Å, |Δi|>4): 25; chains: 1; bounding box: 45×36×59 Å